Protein AF-A0A8D8A5F8-F1 (afdb_monomer)

Radius of gyration: 23.78 Å; Cα contacts (8 Å, |Δi|>4): 26; chains: 1; bounding box: 49×55×64 Å

Sequence (138 aa):
MAILNVDDVKISLQKFGLYDYVVFVLMLISCAMIGVYFGFIKKKAKKGGAEADYLVGGRQMRVIPVSLSLIASFISGISLLGTPTEIYVYGVQYMYIVGGVVSMGFIMMYIYLPVFHNLQLTSTYQVRLIRKIFDFRM

Mean predicted aligned error: 14.07 Å

Solvent-accessible surface area (backbone atoms only — not comparable to full-atom values): 8265 Å² total; per-residue (Å²): 133,85,76,81,52,71,66,61,54,52,54,56,72,72,44,85,45,76,64,56,52,52,52,51,53,51,51,53,50,52,54,49,50,54,49,48,46,58,62,56,57,53,52,67,78,44,82,82,72,50,68,62,38,71,77,52,53,63,82,69,68,56,69,64,68,52,53,53,52,53,54,57,68,68,65,41,75,60,53,72,57,41,52,60,51,48,37,70,76,61,38,77,67,59,60,60,54,56,57,53,53,53,52,50,53,53,50,41,60,71,54,49,47,57,53,55,64,73,62,70,64,90,42,82,61,52,64,55,48,54,50,50,56,54,62,74,72,110

Foldseek 3Di:
DDDPDVVVVVVVVVDCDPVNVVVVVVVVVVVVVVVCCVVPVVCVVCVDPPPLCVLQVVVPDDPVVVVVVVVVVVDDPCCVVVVVVCCVPVNPVCVVVVVVVVVVVVCCVPPVVVVCVVVVDSDPVVVVVVVVVVVVVD

InterPro domains:
  IPR001734 Sodium/solute symporter [PF00474] (54-119)
  IPR001734 Sodium/solute symporter [PS50283] (17-138)
  IPR038377 Sodium/glucose symporter superfamily [G3DSA:1.20.1730.10] (46-137)
  IPR051163 Sodium:Solute Symporter (SSF) [PTHR42985] (14-126)

pLDDT: mean 71.38, std 14.42, range [43.22, 95.31]

Structure (mmCIF, N/CA/C/O backbone):
data_AF-A0A8D8A5F8-F1
#
_entry.id   AF-A0A8D8A5F8-F1
#
loop_
_atom_site.group_PDB
_atom_site.id
_atom_site.type_symbol
_atom_site.label_atom_id
_atom_site.label_alt_id
_atom_site.label_comp_id
_atom_site.label_asym_id
_atom_site.label_entity_id
_atom_site.label_seq_id
_atom_site.pdbx_PDB_ins_code
_atom_site.Cartn_x
_atom_site.Cartn_y
_atom_site.Cartn_z
_atom_site.occupancy
_atom_site.B_iso_or_equiv
_atom_site.auth_seq_id
_atom_site.auth_comp_id
_atom_site.auth_asym_id
_atom_site.auth_atom_id
_atom_site.pdbx_PDB_model_num
ATOM 1 N N . MET A 1 1 ? 11.555 -23.628 -36.637 1.00 43.22 1 MET A N 1
ATOM 2 C CA . MET A 1 1 ? 11.935 -22.893 -35.413 1.00 43.22 1 MET A CA 1
ATOM 3 C C . MET A 1 1 ? 11.269 -21.530 -35.510 1.00 43.22 1 MET A C 1
ATOM 5 O O . MET A 1 1 ? 11.743 -20.695 -36.265 1.00 43.22 1 MET A O 1
ATOM 9 N N . ALA A 1 2 ? 10.072 -21.380 -34.935 1.00 49.59 2 ALA A N 1
ATOM 10 C CA . ALA A 1 2 ? 9.256 -20.183 -35.133 1.00 49.59 2 ALA A CA 1
ATOM 11 C C . ALA A 1 2 ? 9.905 -18.992 -34.417 1.00 49.59 2 ALA A C 1
ATOM 13 O O . ALA A 1 2 ? 9.975 -18.954 -33.191 1.00 49.59 2 ALA A O 1
ATOM 14 N N . ILE A 1 3 ? 10.418 -18.056 -35.208 1.00 58.25 3 ILE A N 1
ATOM 15 C CA . ILE A 1 3 ? 10.811 -16.721 -34.772 1.00 58.25 3 ILE A CA 1
ATOM 16 C C . ILE A 1 3 ? 9.541 -15.996 -34.320 1.00 58.25 3 ILE A C 1
ATOM 18 O O . ILE A 1 3 ? 8.744 -15.562 -35.144 1.00 58.25 3 ILE A O 1
ATOM 22 N N . LEU A 1 4 ? 9.318 -15.929 -33.005 1.00 64.12 4 LEU A N 1
ATOM 23 C CA . LEU A 1 4 ? 8.328 -15.031 -32.415 1.00 64.12 4 LEU A CA 1
ATOM 24 C C . LEU A 1 4 ? 8.764 -13.603 -32.753 1.00 64.12 4 LEU A C 1
ATOM 26 O O . LEU A 1 4 ? 9.731 -13.095 -32.184 1.00 64.12 4 LEU A O 1
ATOM 30 N N . ASN A 1 5 ? 8.108 -13.001 -33.745 1.00 72.12 5 ASN A N 1
ATOM 31 C CA . ASN A 1 5 ? 8.442 -11.670 -34.221 1.00 72.12 5 ASN A CA 1
ATOM 32 C C . ASN A 1 5 ? 8.104 -10.642 -33.127 1.00 72.12 5 ASN A C 1
ATOM 34 O O . ASN A 1 5 ? 7.056 -10.713 -32.483 1.00 72.12 5 ASN A O 1
ATOM 38 N N . VAL A 1 6 ? 9.010 -9.694 -32.885 1.00 72.62 6 VAL A N 1
ATOM 39 C CA . VAL A 1 6 ? 8.930 -8.747 -31.753 1.00 72.62 6 VAL A CA 1
ATOM 40 C C . VAL A 1 6 ? 7.663 -7.880 -31.827 1.00 72.62 6 VAL A C 1
ATOM 42 O O . VAL A 1 6 ? 7.126 -7.460 -30.799 1.00 72.62 6 VAL A O 1
ATOM 45 N N . ASP A 1 7 ? 7.144 -7.669 -33.035 1.00 72.81 7 ASP A N 1
ATOM 46 C CA . ASP A 1 7 ? 5.911 -6.922 -33.284 1.00 72.81 7 ASP A CA 1
ATOM 47 C C . ASP A 1 7 ? 4.662 -7.683 -32.815 1.00 72.81 7 ASP A C 1
ATOM 49 O O . ASP A 1 7 ? 3.777 -7.086 -32.203 1.00 72.81 7 ASP A O 1
ATOM 53 N N . ASP A 1 8 ? 4.622 -9.007 -32.992 1.00 70.75 8 ASP A N 1
ATOM 54 C CA . ASP A 1 8 ? 3.508 -9.843 -32.525 1.00 70.75 8 ASP A CA 1
ATOM 55 C C . ASP A 1 8 ? 3.452 -9.880 -30.993 1.00 70.75 8 ASP A C 1
ATOM 57 O O . ASP A 1 8 ? 2.375 -9.822 -30.391 1.00 70.75 8 ASP A O 1
ATOM 61 N N . VAL A 1 9 ? 4.620 -9.891 -30.341 1.00 71.50 9 VAL A N 1
ATOM 62 C CA . VAL A 1 9 ? 4.726 -9.807 -28.877 1.00 71.50 9 VAL A CA 1
ATOM 63 C C . VAL A 1 9 ? 4.262 -8.435 -28.376 1.00 71.50 9 VAL A C 1
ATOM 65 O O . VAL A 1 9 ? 3.498 -8.366 -27.414 1.00 71.50 9 VAL A O 1
ATOM 68 N N . LYS A 1 10 ? 4.641 -7.335 -29.044 1.00 69.25 10 LYS A N 1
ATOM 69 C CA . LYS A 1 10 ? 4.167 -5.982 -28.693 1.00 69.25 10 LYS A CA 1
ATOM 70 C C . LYS A 1 10 ? 2.651 -5.833 -28.834 1.00 69.25 10 LYS A C 1
ATOM 72 O O . LYS A 1 10 ? 2.016 -5.277 -27.940 1.00 69.25 10 LYS A O 1
ATOM 77 N N . ILE A 1 11 ? 2.064 -6.359 -29.910 1.00 68.06 11 ILE A N 1
ATOM 78 C CA . ILE A 1 11 ? 0.612 -6.315 -30.148 1.00 68.06 11 ILE A CA 1
ATOM 79 C C . ILE A 1 11 ? -0.141 -7.146 -29.099 1.00 68.06 11 ILE A C 1
ATOM 81 O O . ILE A 1 11 ? -1.198 -6.726 -28.623 1.00 68.06 11 ILE A O 1
ATOM 85 N N . SER A 1 12 ? 0.425 -8.287 -28.698 1.00 65.62 12 SER A N 1
ATOM 86 C CA . SER A 1 12 ? -0.127 -9.147 -27.645 1.00 65.62 12 SER A CA 1
ATOM 87 C C . SER A 1 12 ? -0.079 -8.490 -26.260 1.00 65.62 12 SER A C 1
ATOM 89 O O . SER A 1 12 ? -0.989 -8.695 -25.470 1.00 65.62 12 SER A O 1
ATOM 91 N N . LEU A 1 13 ? 0.941 -7.670 -25.973 1.00 66.69 13 LEU A N 1
ATOM 92 C CA . LEU A 1 13 ? 1.051 -6.907 -24.721 1.00 66.69 13 LEU A CA 1
ATOM 93 C C . LEU A 1 13 ? 0.150 -5.661 -24.686 1.00 66.69 13 LEU A C 1
ATOM 95 O O . LEU A 1 13 ? -0.253 -5.228 -23.610 1.00 66.69 13 LEU A O 1
ATOM 99 N N . GLN A 1 14 ? -0.156 -5.059 -25.841 1.00 67.06 14 GLN A N 1
ATOM 100 C CA . GLN A 1 14 ? -1.030 -3.879 -25.921 1.00 67.06 14 GLN A CA 1
ATOM 101 C C . GLN A 1 14 ? -2.524 -4.218 -25.895 1.00 67.06 14 GLN A C 1
ATOM 103 O O . GLN A 1 14 ? -3.336 -3.366 -25.528 1.00 67.06 14 GLN A O 1
ATOM 108 N N . LYS A 1 15 ? -2.912 -5.433 -26.293 1.00 71.81 15 LYS A N 1
ATOM 109 C CA . LYS A 1 15 ? -4.297 -5.894 -26.189 1.00 71.81 15 LYS A CA 1
ATOM 110 C C . LYS A 1 15 ? -4.499 -6.596 -24.854 1.00 71.81 15 LYS A C 1
ATOM 112 O O . LYS A 1 15 ? -3.917 -7.647 -24.627 1.00 71.81 15 LYS A O 1
ATOM 117 N N . PHE A 1 16 ? -5.381 -6.052 -24.015 1.00 71.44 16 PHE A N 1
ATOM 118 C CA . PHE A 1 16 ? -5.869 -6.765 -22.836 1.00 71.44 16 PHE A CA 1
ATOM 119 C C . PHE A 1 16 ? -6.450 -8.109 -23.273 1.00 71.44 16 PHE A C 1
ATOM 121 O O . PHE A 1 16 ? -7.427 -8.164 -24.027 1.00 71.44 16 PHE A O 1
ATOM 128 N N . GLY A 1 17 ? -5.810 -9.190 -22.838 1.00 81.62 17 GLY A N 1
ATOM 129 C CA . GLY A 1 17 ? -6.250 -10.534 -23.136 1.00 81.62 17 GLY A CA 1
ATOM 130 C C . GLY A 1 17 ? -7.547 -10.854 -22.405 1.00 81.62 17 GLY A C 1
ATOM 131 O O . GLY A 1 17 ? -7.936 -10.212 -21.426 1.00 81.62 17 GLY A O 1
ATOM 132 N N . LEU A 1 18 ? -8.207 -11.918 -22.853 1.00 82.44 18 LEU A N 1
ATOM 133 C CA . LEU A 1 18 ? -9.401 -12.440 -22.188 1.00 82.44 18 LEU A CA 1
ATOM 134 C C . LEU A 1 18 ? -9.094 -12.793 -20.716 1.00 82.44 18 LEU A C 1
ATOM 136 O O . LEU A 1 18 ? -9.901 -12.528 -19.830 1.00 82.44 18 LEU A O 1
ATOM 140 N N . TYR A 1 19 ? -7.886 -13.298 -20.445 1.00 86.06 19 TYR A N 1
ATOM 141 C CA . TYR A 1 19 ? -7.409 -13.608 -19.096 1.00 86.06 19 TYR A CA 1
ATOM 142 C C . TYR A 1 19 ? -7.227 -12.369 -18.210 1.00 86.06 19 TYR A C 1
ATOM 144 O O . TYR A 1 19 ? -7.649 -12.400 -17.055 1.00 86.06 19 TYR A O 1
ATOM 152 N N . ASP A 1 20 ? -6.678 -11.271 -18.737 1.00 86.81 20 ASP A N 1
ATOM 153 C CA . ASP A 1 20 ? -6.494 -10.034 -17.966 1.00 86.81 20 ASP A CA 1
ATOM 154 C C . ASP A 1 20 ? -7.842 -9.450 -17.537 1.00 86.81 20 ASP A C 1
ATOM 156 O O . ASP A 1 20 ? -8.017 -9.026 -16.393 1.00 86.81 20 ASP A O 1
ATOM 160 N N . TYR A 1 21 ? -8.832 -9.500 -18.433 1.00 86.75 21 TYR A N 1
ATOM 161 C CA . TYR A 1 21 ? -10.188 -9.052 -18.135 1.00 86.75 21 TYR A CA 1
ATOM 162 C C . TYR A 1 21 ? -10.860 -9.922 -17.067 1.00 86.75 21 TYR A C 1
ATOM 164 O O . TYR A 1 21 ? -11.480 -9.399 -16.141 1.00 86.75 21 TYR A O 1
ATOM 172 N N . VAL A 1 22 ? -10.703 -11.248 -17.152 1.00 91.69 22 VAL A N 1
ATOM 173 C CA . VAL A 1 22 ? -11.226 -12.174 -16.137 1.00 91.69 22 VAL A CA 1
ATOM 174 C C . VAL A 1 22 ? -10.612 -11.881 -14.768 1.00 91.69 22 VAL A C 1
ATOM 176 O O . VAL A 1 22 ? -11.350 -11.758 -13.791 1.00 91.69 22 VAL A O 1
ATOM 179 N N . VAL A 1 23 ? -9.290 -11.705 -14.680 1.00 92.44 23 VAL A N 1
ATOM 180 C CA . VAL A 1 23 ? -8.613 -11.377 -13.414 1.00 92.44 23 VAL A CA 1
ATOM 181 C C . VAL A 1 23 ? -9.078 -10.022 -12.874 1.00 92.44 23 VAL A C 1
ATOM 183 O O . VAL A 1 23 ? -9.365 -9.908 -11.682 1.00 92.44 23 VAL A O 1
ATOM 186 N N . PHE A 1 24 ? -9.229 -9.015 -13.738 1.00 90.62 24 PHE A N 1
ATOM 187 C CA . PHE A 1 24 ? -9.710 -7.688 -13.355 1.00 90.62 24 PHE A CA 1
ATOM 188 C C . PHE A 1 24 ? -11.134 -7.725 -12.783 1.00 90.62 24 PHE A C 1
ATOM 190 O O . PHE A 1 24 ? -11.395 -7.184 -11.707 1.00 90.62 24 PHE A O 1
ATOM 197 N N . VAL A 1 25 ? -12.056 -8.416 -13.458 1.00 94.25 25 VAL A N 1
ATOM 198 C CA . VAL A 1 25 ? -13.442 -8.559 -12.990 1.00 94.25 25 VAL A CA 1
ATOM 199 C C . VAL A 1 25 ? -13.500 -9.355 -11.684 1.00 94.25 25 VAL A C 1
ATOM 201 O O . VAL A 1 25 ? -14.201 -8.950 -10.757 1.00 94.25 25 VAL A O 1
ATOM 204 N N . LEU A 1 26 ? -12.736 -10.445 -11.562 1.00 95.00 26 LEU A N 1
ATOM 205 C CA . LEU A 1 26 ? -12.673 -11.235 -10.327 1.00 95.00 26 LEU A CA 1
ATOM 206 C C . LEU A 1 26 ? -12.131 -10.420 -9.147 1.00 95.00 26 LEU A C 1
ATOM 208 O O . LEU A 1 26 ? -12.698 -10.482 -8.053 1.00 95.00 26 LEU A O 1
ATOM 212 N N . MET A 1 27 ? -11.084 -9.620 -9.365 1.00 94.62 27 MET A N 1
ATOM 213 C CA . MET A 1 27 ? -10.555 -8.699 -8.359 1.00 94.62 27 MET A CA 1
ATOM 214 C C . MET A 1 27 ? -11.647 -7.732 -7.886 1.00 94.62 27 MET A C 1
ATOM 216 O O . MET A 1 27 ? -11.897 -7.644 -6.682 1.00 94.62 27 MET A O 1
ATOM 220 N N . LEU A 1 28 ? -12.346 -7.064 -8.811 1.00 93.12 28 LEU A N 1
ATOM 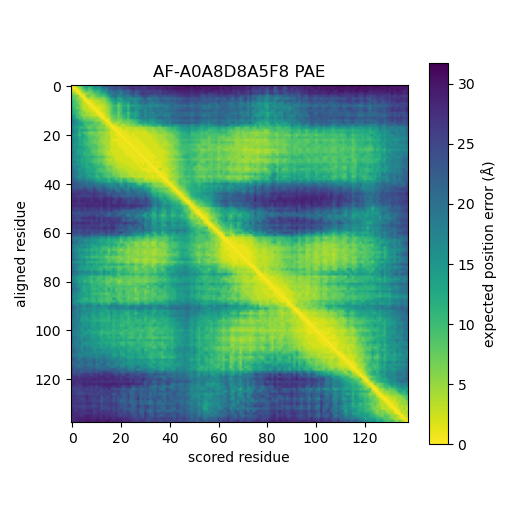221 C CA . LEU A 1 28 ? -13.4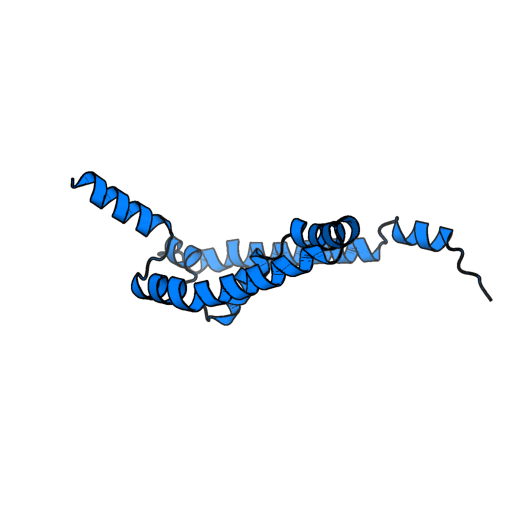17 -6.122 -8.473 1.00 93.12 28 LEU A CA 1
ATOM 222 C C . LEU A 1 28 ? -14.550 -6.788 -7.689 1.00 93.12 28 LEU A C 1
ATOM 224 O O . LEU A 1 28 ? -14.994 -6.242 -6.677 1.00 93.12 28 LEU A O 1
ATOM 228 N N . ILE A 1 29 ? -14.985 -7.978 -8.113 1.00 95.31 29 ILE A N 1
ATOM 229 C CA . ILE A 1 29 ? -16.021 -8.745 -7.413 1.00 95.31 29 ILE A CA 1
ATOM 230 C C . ILE A 1 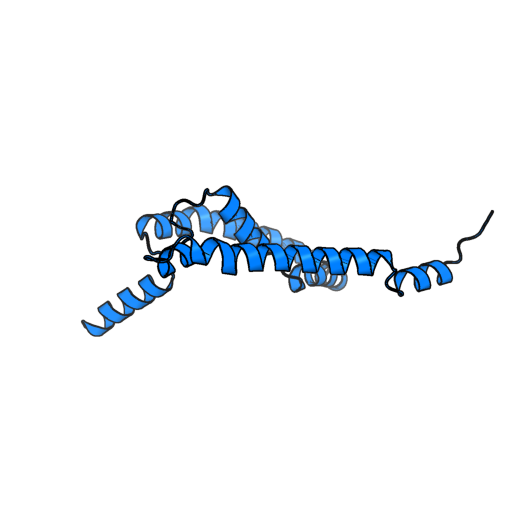29 ? -15.560 -9.094 -5.997 1.00 95.31 29 ILE A C 1
ATOM 232 O O . ILE A 1 29 ? -16.333 -8.927 -5.056 1.00 95.31 29 ILE A O 1
ATOM 236 N N . SER A 1 30 ? -14.310 -9.530 -5.812 1.00 93.69 30 SER A N 1
ATOM 237 C CA . SER A 1 30 ? -13.786 -9.860 -4.482 1.00 93.69 30 SER A CA 1
ATOM 238 C C . SER A 1 30 ? -13.751 -8.640 -3.549 1.00 93.69 30 SER A C 1
ATOM 240 O O . SER A 1 30 ? -14.242 -8.715 -2.420 1.00 93.69 30 SER A O 1
ATOM 242 N N . CYS A 1 31 ? -13.283 -7.483 -4.033 1.00 89.56 31 CYS A N 1
ATOM 243 C CA . CYS A 1 31 ? -13.283 -6.231 -3.276 1.00 89.56 31 CYS A CA 1
ATOM 244 C C . CYS A 1 31 ? -14.707 -5.788 -2.914 1.00 89.56 31 CYS A C 1
ATOM 246 O O . CYS A 1 31 ? -14.980 -5.442 -1.760 1.00 89.56 31 CYS A O 1
ATOM 248 N N . ALA A 1 32 ? -15.630 -5.842 -3.877 1.00 90.94 32 ALA A N 1
ATOM 249 C CA . ALA A 1 32 ? -17.029 -5.491 -3.665 1.00 90.94 32 ALA A CA 1
ATOM 250 C C . ALA A 1 32 ? -17.709 -6.441 -2.671 1.00 90.94 32 ALA A C 1
ATOM 252 O O . ALA A 1 32 ? -18.430 -5.985 -1.788 1.00 90.94 32 ALA A O 1
ATOM 253 N N . MET A 1 33 ? -17.444 -7.747 -2.752 1.00 90.81 33 MET A N 1
ATOM 254 C CA . MET A 1 33 ? -18.003 -8.751 -1.845 1.00 90.81 33 MET A CA 1
ATOM 255 C C . MET A 1 33 ? -17.572 -8.502 -0.398 1.00 90.81 33 MET A C 1
ATOM 257 O O . MET A 1 33 ? -18.416 -8.516 0.499 1.00 90.81 33 MET A O 1
ATOM 261 N N . ILE A 1 34 ? -16.288 -8.209 -0.165 1.00 87.25 34 ILE A N 1
ATOM 262 C CA . ILE A 1 34 ? -15.777 -7.852 1.166 1.00 87.25 34 ILE A CA 1
ATOM 263 C C . ILE A 1 34 ? -16.461 -6.569 1.663 1.00 87.25 34 ILE A C 1
ATOM 265 O O . ILE A 1 34 ? -16.949 -6.529 2.794 1.00 87.25 34 ILE A O 1
ATOM 269 N N . GLY A 1 35 ? -16.571 -5.545 0.809 1.00 83.00 35 GLY A N 1
ATOM 270 C CA . GLY A 1 35 ? -17.253 -4.291 1.138 1.00 83.00 35 GLY A CA 1
ATOM 271 C C . GLY A 1 35 ? -18.731 -4.479 1.498 1.00 83.00 35 GLY A C 1
ATOM 272 O O . GLY A 1 35 ? -19.189 -3.973 2.521 1.00 83.00 35 GLY A O 1
ATOM 273 N N . VAL A 1 36 ? -19.474 -5.261 0.712 1.00 86.81 36 VAL A N 1
ATOM 274 C CA . VAL A 1 36 ? -20.898 -5.560 0.940 1.00 86.81 36 VAL A CA 1
ATOM 275 C C . VAL A 1 36 ? -21.089 -6.414 2.196 1.00 86.81 36 VAL A C 1
ATOM 277 O O . VAL A 1 36 ? -21.984 -6.131 2.996 1.00 86.81 36 VAL A O 1
ATOM 280 N N . TYR A 1 37 ? -20.231 -7.412 2.427 1.00 81.88 37 TYR A N 1
ATOM 281 C CA . TYR A 1 37 ? -20.273 -8.253 3.624 1.00 81.88 37 TYR A CA 1
ATOM 282 C C . TYR A 1 37 ? -20.082 -7.424 4.904 1.00 81.88 37 TYR A C 1
ATOM 284 O O . TYR A 1 37 ? -20.897 -7.487 5.828 1.00 81.88 37 TYR A O 1
ATOM 292 N N . PHE A 1 38 ? -19.049 -6.579 4.960 1.00 73.88 38 PHE A N 1
ATOM 293 C CA . PHE A 1 38 ? -18.826 -5.705 6.116 1.00 73.88 38 PHE A CA 1
ATOM 294 C C . PHE A 1 38 ? -19.872 -4.581 6.220 1.00 73.88 38 PHE A C 1
ATOM 296 O O . PHE A 1 38 ? -20.290 -4.247 7.330 1.00 73.88 38 PHE A O 1
ATOM 303 N N . GLY A 1 39 ? -20.342 -4.038 5.094 1.00 72.50 39 GLY A N 1
ATOM 304 C CA . GLY A 1 39 ? -21.291 -2.924 5.047 1.00 72.50 39 GLY A CA 1
ATOM 305 C C . GLY A 1 39 ? -22.732 -3.291 5.412 1.00 72.50 39 GLY A C 1
ATOM 306 O O . GLY A 1 39 ? -23.392 -2.531 6.120 1.00 72.50 39 GLY A O 1
ATOM 307 N N . PHE A 1 40 ? -23.229 -4.454 4.976 1.00 71.81 40 PHE A N 1
ATOM 308 C CA . PHE A 1 40 ? -24.626 -4.860 5.188 1.00 71.81 40 PHE A CA 1
ATOM 309 C C . PHE A 1 40 ? -24.800 -5.938 6.263 1.00 71.81 40 PHE A C 1
ATOM 311 O O . PHE A 1 40 ? -25.736 -5.847 7.060 1.00 71.81 40 PHE A O 1
ATOM 318 N N . ILE A 1 41 ? -23.923 -6.947 6.322 1.00 62.66 41 ILE A N 1
ATOM 319 C CA . ILE A 1 41 ? -24.116 -8.108 7.212 1.00 62.66 41 ILE A CA 1
ATOM 320 C C . ILE A 1 41 ? -23.666 -7.782 8.639 1.00 62.66 41 ILE A C 1
ATOM 322 O O . ILE A 1 41 ? -24.425 -7.994 9.586 1.00 62.66 41 ILE A O 1
ATOM 326 N N . LYS A 1 42 ? -22.491 -7.164 8.824 1.00 57.69 42 LYS A N 1
ATOM 327 C CA . LYS A 1 42 ? -22.031 -6.768 10.171 1.00 57.69 42 LYS A CA 1
ATOM 328 C C . LYS A 1 42 ? -22.835 -5.618 10.784 1.00 57.69 42 LYS A C 1
ATOM 330 O O . LYS A 1 42 ? -22.990 -5.571 12.003 1.00 57.69 42 LYS A O 1
ATOM 335 N N . LYS A 1 43 ? -23.412 -4.734 9.963 1.00 54.78 43 LYS A N 1
ATOM 336 C CA . LYS A 1 43 ? -24.247 -3.609 10.425 1.00 54.78 43 LYS A CA 1
ATOM 337 C C . LYS A 1 43 ? -25.580 -4.074 11.027 1.00 54.78 43 LYS A C 1
ATOM 339 O O . LYS A 1 43 ? -26.074 -3.456 11.967 1.00 54.78 43 LYS A O 1
ATOM 344 N N . LYS A 1 44 ? -26.136 -5.199 10.550 1.00 50.47 44 LYS A N 1
ATOM 345 C CA . LYS A 1 44 ? -27.356 -5.803 11.120 1.00 50.47 44 LYS A CA 1
ATOM 346 C C . LYS A 1 44 ? -27.129 -6.447 12.495 1.00 50.47 44 LYS A C 1
ATOM 348 O O . LYS A 1 44 ? -28.037 -6.409 13.317 1.00 50.47 44 LYS A O 1
ATOM 353 N N . ALA A 1 45 ? -25.934 -6.976 12.771 1.00 50.16 45 ALA A N 1
ATOM 354 C CA . ALA A 1 45 ? -25.623 -7.655 14.035 1.00 50.16 45 ALA A CA 1
ATOM 355 C C . ALA A 1 45 ? -25.409 -6.707 15.237 1.00 50.16 45 ALA A C 1
ATOM 357 O O . ALA A 1 45 ? -25.440 -7.156 16.378 1.00 50.16 45 ALA A O 1
ATOM 358 N N . LYS A 1 46 ? -25.189 -5.402 15.010 1.00 50.00 46 LYS A N 1
ATOM 359 C CA . LYS A 1 46 ? -24.734 -4.453 16.047 1.00 50.00 46 LYS A CA 1
ATOM 360 C C . LYS A 1 46 ? -25.635 -3.217 16.180 1.00 50.00 46 LYS A C 1
ATOM 362 O O . LYS A 1 46 ? -25.163 -2.107 16.381 1.00 50.00 46 LYS A O 1
ATOM 367 N N . LYS A 1 47 ? -26.955 -3.396 16.079 1.00 47.00 47 LYS A N 1
ATOM 368 C CA . LYS A 1 47 ? -27.981 -2.329 16.037 1.00 47.00 47 LYS A CA 1
ATOM 369 C C . LYS A 1 47 ? -28.129 -1.467 17.320 1.00 47.00 47 LYS A C 1
ATOM 371 O O . LYS A 1 47 ? -29.125 -0.767 17.441 1.00 47.00 47 LYS A O 1
ATOM 376 N N . GLY A 1 48 ? -27.181 -1.500 18.266 1.00 44.50 48 GLY A N 1
ATOM 377 C CA . GLY A 1 48 ? -27.316 -0.890 19.601 1.00 44.50 48 GLY A CA 1
ATOM 378 C C . GLY A 1 48 ? -26.214 0.078 20.066 1.00 44.50 48 GLY A C 1
ATOM 379 O O . GLY A 1 48 ? -26.234 0.456 21.228 1.00 44.50 48 GLY A O 1
ATOM 380 N N . GLY A 1 49 ? -25.253 0.487 19.224 1.00 50.84 49 GLY A N 1
ATOM 381 C CA . GLY A 1 49 ? -24.204 1.446 19.646 1.00 50.84 49 GLY A CA 1
ATOM 382 C C . GLY A 1 49 ? -23.015 1.585 18.687 1.00 50.84 49 GLY A C 1
ATOM 383 O O . GLY A 1 49 ? -21.866 1.630 19.115 1.00 50.84 49 GLY A O 1
ATOM 384 N N . ALA A 1 50 ? -23.274 1.551 17.377 1.00 53.38 50 ALA A N 1
ATOM 385 C CA . ALA A 1 50 ? -22.313 1.111 16.358 1.00 53.38 50 ALA A CA 1
ATOM 386 C C . ALA A 1 50 ? -21.353 2.170 15.786 1.00 53.38 50 ALA A C 1
ATOM 388 O O . ALA A 1 50 ? -20.492 1.815 14.985 1.00 53.38 50 ALA A O 1
ATOM 389 N N . GLU A 1 51 ? -21.478 3.449 16.140 1.00 51.94 51 GLU A N 1
ATOM 390 C CA . GLU A 1 51 ? -20.737 4.509 15.432 1.00 51.94 51 GLU A CA 1
ATOM 391 C C . GLU A 1 51 ? -19.265 4.555 15.853 1.00 51.94 51 GLU A C 1
ATOM 393 O O . GLU A 1 51 ? -18.366 4.540 15.014 1.00 51.94 51 GLU A O 1
ATOM 398 N N . ALA A 1 52 ? -19.010 4.491 17.162 1.00 51.12 52 ALA A N 1
ATOM 399 C CA . ALA A 1 52 ? -17.656 4.396 17.696 1.00 51.12 52 ALA A CA 1
ATOM 400 C C . ALA A 1 52 ? -17.013 3.040 17.362 1.00 51.12 52 ALA A C 1
ATOM 402 O O . ALA A 1 52 ? -15.842 2.961 17.018 1.00 51.12 52 ALA A O 1
ATOM 403 N N . ASP A 1 53 ? -17.765 1.947 17.400 1.00 54.88 53 ASP A N 1
ATOM 404 C CA . ASP A 1 53 ? -17.196 0.621 17.164 1.00 54.88 53 ASP A CA 1
ATOM 405 C C . ASP A 1 53 ? -16.787 0.389 15.695 1.00 54.88 53 ASP A C 1
ATOM 407 O O . ASP A 1 53 ? -15.788 -0.282 15.439 1.00 54.88 53 ASP A O 1
ATOM 411 N N . TYR A 1 54 ? -17.488 1.018 14.744 1.00 54.91 54 TYR A N 1
ATOM 412 C CA . TYR A 1 54 ? -17.127 1.010 13.323 1.00 54.91 54 TYR A CA 1
ATOM 413 C C . TYR A 1 54 ? -15.897 1.882 13.020 1.00 54.91 54 TYR A C 1
ATOM 415 O O . TYR A 1 54 ? -15.064 1.497 12.204 1.00 54.91 54 TYR A O 1
ATOM 423 N N . LEU A 1 55 ? -15.757 3.027 13.699 1.00 53.91 55 LEU A N 1
ATOM 424 C CA . LEU A 1 55 ? -14.638 3.957 13.504 1.00 53.91 55 LEU A CA 1
ATOM 425 C C . LEU A 1 55 ? -13.365 3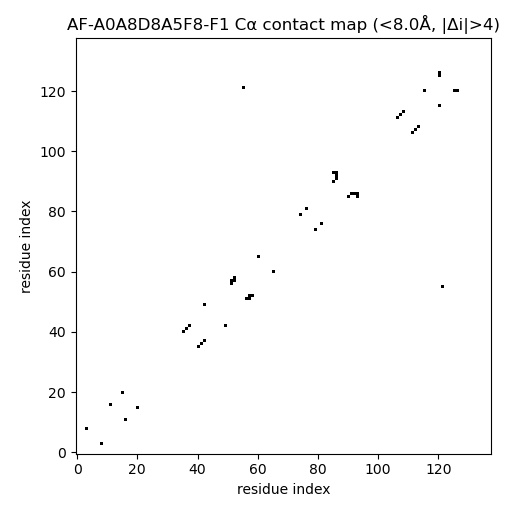.548 14.262 1.00 53.91 55 LEU A C 1
ATOM 427 O O . LEU A 1 55 ? -12.267 3.778 13.766 1.00 53.91 55 LEU A O 1
ATOM 431 N N . VAL A 1 56 ? -13.493 2.940 15.449 1.00 54.34 56 VAL A N 1
ATOM 432 C CA . VAL A 1 56 ? -12.355 2.547 16.306 1.00 54.34 56 VAL A CA 1
ATOM 433 C C . VAL A 1 56 ? -12.106 1.028 16.310 1.00 54.34 56 VAL A C 1
ATOM 435 O O . VAL A 1 56 ? -11.254 0.534 17.051 1.00 54.34 56 VAL A O 1
ATOM 438 N N . GLY A 1 57 ? -12.854 0.252 15.517 1.00 56.38 57 GLY A N 1
ATOM 439 C CA . GLY A 1 57 ? -12.650 -1.194 15.407 1.00 56.38 57 GLY A CA 1
ATOM 440 C C . GLY A 1 57 ? -12.823 -1.949 16.729 1.00 56.38 57 GLY A C 1
ATOM 441 O O . GLY A 1 57 ? -12.098 -2.906 17.004 1.00 56.38 57 GLY A O 1
ATOM 442 N N . GLY A 1 58 ? -13.711 -1.465 17.598 1.00 53.66 58 GLY A N 1
ATOM 443 C CA . GLY A 1 58 ? -13.980 -2.053 18.912 1.00 53.66 58 GLY A CA 1
ATOM 444 C C . GLY A 1 58 ? -12.808 -2.073 19.900 1.00 53.66 58 GLY A C 1
ATOM 445 O O . GLY A 1 58 ? -12.853 -2.852 20.849 1.00 53.66 58 GLY A O 1
ATOM 446 N N . ARG A 1 59 ? -11.748 -1.263 19.704 1.00 54.72 59 ARG A N 1
ATOM 447 C CA . ARG A 1 59 ? -10.552 -1.187 20.588 1.00 54.72 59 ARG A CA 1
ATOM 448 C C . ARG A 1 59 ? -9.842 -2.534 20.849 1.00 54.72 59 ARG A C 1
ATOM 450 O O . ARG A 1 59 ? -8.976 -2.609 21.713 1.00 54.72 59 ARG A O 1
ATOM 457 N N . GLN A 1 60 ? -10.174 -3.582 20.095 1.00 51.97 60 GLN A N 1
ATOM 458 C CA . GLN A 1 60 ? -9.631 -4.944 20.222 1.00 51.97 60 GLN A CA 1
ATOM 459 C C . GLN A 1 60 ? -8.902 -5.397 18.947 1.00 51.97 60 GLN A C 1
ATOM 461 O O . GLN A 1 60 ? -8.617 -6.582 18.761 1.00 51.97 60 GLN A O 1
ATOM 466 N N . MET A 1 61 ? -8.589 -4.471 18.036 1.00 58.44 61 MET A N 1
ATOM 467 C CA . MET A 1 61 ? -7.790 -4.803 16.861 1.00 58.44 61 MET A CA 1
ATOM 468 C C . MET A 1 61 ? -6.346 -5.087 17.279 1.00 58.44 61 MET A C 1
ATOM 470 O O . MET A 1 61 ? -5.666 -4.242 17.857 1.00 58.44 61 MET A O 1
ATOM 474 N N . ARG A 1 62 ? -5.882 -6.306 16.984 1.00 60.53 62 ARG A N 1
ATOM 475 C CA . ARG A 1 62 ? -4.487 -6.718 17.187 1.00 60.53 62 ARG A CA 1
ATOM 476 C C . ARG A 1 62 ? -3.567 -5.797 16.373 1.00 60.53 62 ARG A C 1
ATOM 478 O O . ARG A 1 62 ? -3.952 -5.317 15.312 1.00 60.53 62 ARG A O 1
ATOM 485 N N . VAL A 1 63 ? -2.334 -5.598 16.832 1.00 71.25 63 VAL A N 1
ATOM 486 C CA . VAL A 1 63 ? -1.358 -4.700 16.179 1.00 71.25 63 VAL A CA 1
ATOM 487 C C . VAL A 1 63 ? -1.107 -5.087 14.711 1.00 71.25 63 VAL A C 1
ATOM 489 O O . VAL A 1 63 ? -0.964 -4.225 13.855 1.00 71.25 63 VAL A O 1
ATOM 492 N N . ILE A 1 64 ? -1.145 -6.384 14.395 1.00 75.88 64 ILE A N 1
ATOM 493 C CA . ILE A 1 64 ? -0.852 -6.928 13.059 1.00 75.88 64 ILE A CA 1
ATOM 494 C C . ILE A 1 64 ? -1.802 -6.397 11.959 1.00 75.88 64 ILE A C 1
ATOM 496 O O . ILE A 1 64 ? -1.303 -5.812 10.998 1.00 75.88 64 ILE A O 1
ATOM 500 N N . PRO A 1 65 ? -3.144 -6.546 12.048 1.00 76.00 65 PRO A N 1
ATOM 501 C CA . PRO A 1 65 ? -4.057 -6.017 11.027 1.00 76.00 65 PRO A CA 1
ATOM 502 C C . PRO A 1 65 ? -4.042 -4.486 10.926 1.00 76.00 65 PRO A C 1
ATOM 504 O O . PRO A 1 65 ? -4.284 -3.948 9.844 1.00 76.00 65 PRO A O 1
ATOM 507 N N . VAL A 1 66 ? -3.729 -3.781 12.019 1.00 75.12 66 VAL A N 1
ATOM 508 C CA . VAL A 1 66 ? -3.596 -2.316 12.013 1.00 75.12 66 VAL A CA 1
ATOM 509 C C . VAL A 1 66 ? -2.367 -1.899 11.209 1.00 75.12 66 VAL A C 1
ATOM 511 O O . VAL A 1 66 ? -2.492 -1.100 10.283 1.00 75.12 66 VAL A O 1
ATOM 514 N N . SER A 1 67 ? -1.204 -2.492 11.488 1.00 78.75 67 SER A N 1
ATOM 515 C CA . SER A 1 67 ? 0.021 -2.232 10.726 1.00 78.75 67 SER A CA 1
ATOM 516 C C . SER A 1 67 ? -0.140 -2.589 9.249 1.00 78.75 67 SER A C 1
ATOM 518 O O . SER A 1 67 ? 0.277 -1.821 8.388 1.00 78.75 67 SER A O 1
ATOM 520 N N . LEU A 1 68 ? -0.805 -3.707 8.938 1.00 80.75 68 LEU A N 1
ATOM 521 C CA . LEU A 1 68 ? -1.070 -4.110 7.555 1.00 80.75 68 LEU A CA 1
ATOM 522 C C . LEU A 1 68 ? -1.944 -3.086 6.815 1.00 80.75 68 LEU A C 1
ATOM 524 O O . LEU A 1 68 ? -1.659 -2.746 5.671 1.00 80.75 68 LEU A O 1
ATOM 528 N N . SER A 1 69 ? -2.975 -2.557 7.477 1.00 80.56 69 SER A N 1
ATOM 529 C CA . SER A 1 69 ? -3.854 -1.530 6.900 1.00 80.56 69 SER A CA 1
ATOM 530 C C . SER A 1 69 ? -3.128 -0.195 6.689 1.00 80.56 69 SER A C 1
ATOM 532 O O . SER A 1 69 ? -3.369 0.490 5.694 1.00 80.56 69 SER A O 1
ATOM 534 N N . LEU A 1 70 ? -2.211 0.167 7.594 1.00 78.81 70 LEU A N 1
ATOM 535 C CA . LEU A 1 70 ? -1.363 1.355 7.452 1.00 78.81 70 LEU A CA 1
ATOM 536 C C . LEU A 1 70 ? -0.402 1.224 6.268 1.00 78.81 70 LEU A C 1
ATOM 538 O O . LEU A 1 70 ? -0.303 2.150 5.468 1.00 78.81 70 LEU A O 1
ATOM 542 N N . ILE A 1 71 ? 0.248 0.066 6.114 1.00 83.75 71 ILE A N 1
ATOM 543 C CA . ILE A 1 71 ? 1.114 -0.218 4.961 1.00 83.75 71 ILE A CA 1
ATOM 544 C C . ILE A 1 71 ? 0.298 -0.163 3.666 1.00 83.75 71 ILE A C 1
ATOM 546 O O . ILE A 1 71 ? 0.710 0.487 2.708 1.00 83.75 71 ILE A O 1
ATOM 550 N N . ALA A 1 72 ? -0.886 -0.780 3.652 1.00 83.75 72 ALA A N 1
ATOM 551 C CA . ALA A 1 72 ? -1.773 -0.756 2.494 1.00 83.75 72 ALA A CA 1
ATOM 552 C C . ALA A 1 72 ? -2.204 0.671 2.114 1.00 83.75 72 ALA A C 1
ATOM 554 O O . ALA A 1 72 ? -2.306 0.982 0.935 1.00 83.75 72 ALA A O 1
ATOM 555 N N . SER A 1 73 ? -2.409 1.549 3.099 1.00 82.25 73 SER A N 1
ATOM 556 C CA . SER A 1 73 ? -2.749 2.960 2.860 1.00 82.25 73 SER A CA 1
ATOM 557 C C . SER A 1 73 ? -1.556 3.793 2.380 1.00 82.25 73 SER A C 1
ATOM 559 O O . SER A 1 73 ? -1.743 4.815 1.727 1.00 82.25 73 SER A O 1
ATOM 561 N N . PHE A 1 74 ? -0.332 3.379 2.714 1.00 80.88 74 PHE A N 1
ATOM 562 C CA . PHE A 1 74 ? 0.891 4.069 2.307 1.00 80.88 74 PHE A CA 1
ATOM 563 C C . PHE A 1 74 ? 1.259 3.788 0.843 1.00 80.88 74 PHE A C 1
ATOM 565 O O . PHE A 1 74 ? 1.805 4.651 0.159 1.00 80.88 74 PHE A O 1
ATOM 572 N N . ILE A 1 75 ? 0.942 2.590 0.343 1.00 84.00 75 ILE A N 1
ATOM 573 C CA . ILE A 1 75 ? 1.208 2.201 -1.043 1.00 84.00 75 ILE A CA 1
ATOM 574 C C . ILE A 1 75 ? 0.099 2.760 -1.941 1.00 84.00 75 ILE A C 1
ATOM 576 O O . ILE A 1 75 ? -0.988 2.198 -2.046 1.00 84.00 75 ILE A O 1
ATOM 580 N N . SER A 1 76 ? 0.388 3.874 -2.614 1.00 81.44 76 SER A N 1
ATOM 581 C CA . SER A 1 76 ? -0.494 4.471 -3.622 1.00 81.44 76 SER A CA 1
ATOM 582 C C . SER A 1 76 ? -0.002 4.174 -5.041 1.00 81.44 76 SER A C 1
ATOM 584 O O . SER A 1 76 ? 1.196 3.995 -5.273 1.00 81.44 76 SER A O 1
ATOM 586 N N . GLY A 1 77 ? -0.917 4.188 -6.018 1.00 76.94 77 GLY A N 1
ATOM 587 C CA . GLY A 1 77 ? -0.582 4.033 -7.441 1.00 76.94 77 GLY A CA 1
ATOM 588 C C . GLY A 1 77 ? 0.410 5.089 -7.942 1.00 76.94 77 GLY A C 1
ATOM 589 O O . GLY A 1 77 ? 1.225 4.803 -8.816 1.00 76.94 77 GLY A O 1
ATOM 590 N N . ILE A 1 78 ? 0.405 6.275 -7.321 1.00 76.00 78 ILE A N 1
ATOM 591 C CA . ILE A 1 78 ? 1.367 7.347 -7.606 1.00 76.00 78 ILE A CA 1
ATOM 592 C C . ILE A 1 78 ? 2.778 6.922 -7.211 1.00 76.00 78 ILE A C 1
ATOM 594 O O . ILE A 1 78 ? 3.697 7.119 -7.987 1.00 76.00 78 ILE A O 1
ATOM 598 N N . SER A 1 79 ? 2.971 6.308 -6.045 1.00 81.12 79 SER A N 1
ATOM 599 C CA . SER A 1 79 ? 4.295 5.835 -5.629 1.00 81.12 79 SER A CA 1
ATOM 600 C C . SER A 1 79 ? 4.749 4.648 -6.478 1.00 81.12 79 SER A C 1
ATOM 602 O O . SER A 1 79 ? 5.899 4.591 -6.892 1.00 81.12 79 SER A O 1
ATOM 604 N N . LEU A 1 80 ? 3.840 3.729 -6.813 1.00 82.75 80 LEU A N 1
ATOM 605 C CA . LEU A 1 80 ? 4.187 2.520 -7.562 1.00 82.75 80 LEU A CA 1
ATOM 606 C C . LEU A 1 80 ? 4.698 2.813 -8.984 1.00 82.75 80 LEU A C 1
ATOM 608 O O . LEU A 1 80 ? 5.636 2.164 -9.438 1.00 82.75 80 LEU A O 1
ATOM 612 N N . LEU A 1 81 ? 4.113 3.799 -9.671 1.00 85.50 81 LEU A N 1
ATOM 613 C CA . LEU A 1 81 ? 4.574 4.248 -10.992 1.00 85.50 81 LEU A CA 1
ATOM 614 C C . LEU A 1 81 ? 5.561 5.423 -10.911 1.00 85.50 81 LEU A C 1
ATOM 616 O O . LEU A 1 81 ? 6.435 5.564 -11.764 1.00 85.50 81 LEU A O 1
ATOM 620 N N . GLY A 1 82 ? 5.452 6.260 -9.883 1.00 83.12 82 GLY A N 1
ATOM 621 C CA . GLY A 1 82 ? 6.272 7.453 -9.690 1.00 83.12 82 GLY A CA 1
ATOM 622 C C . GLY A 1 82 ? 7.700 7.125 -9.278 1.00 83.12 82 GLY A C 1
ATOM 623 O O . GLY A 1 82 ? 8.625 7.621 -9.905 1.00 83.12 82 GLY A O 1
ATOM 624 N N . THR A 1 83 ? 7.904 6.220 -8.317 1.00 82.44 83 THR A N 1
ATOM 625 C CA . THR A 1 83 ? 9.243 5.825 -7.853 1.00 82.44 83 THR A CA 1
ATOM 626 C C . THR A 1 83 ? 10.163 5.318 -8.978 1.00 82.44 83 THR A C 1
ATOM 628 O O . THR A 1 83 ? 11.285 5.814 -9.081 1.00 82.44 83 THR A O 1
ATOM 631 N N . PRO A 1 84 ? 9.748 4.390 -9.867 1.00 81.56 84 PRO A N 1
ATOM 632 C CA . PRO A 1 84 ? 10.599 3.984 -10.986 1.00 81.56 84 PRO A CA 1
ATOM 633 C C . PRO A 1 84 ? 10.784 5.101 -12.022 1.00 81.56 84 PRO A C 1
ATOM 635 O O . PRO A 1 84 ? 11.865 5.207 -12.595 1.00 81.56 84 PRO A O 1
ATOM 638 N N . THR A 1 85 ? 9.777 5.956 -12.234 1.00 82.94 85 THR A N 1
ATOM 639 C CA . THR A 1 85 ? 9.888 7.113 -13.141 1.00 82.94 85 THR A CA 1
ATOM 640 C C . THR A 1 85 ? 10.926 8.116 -12.631 1.00 82.94 85 THR A C 1
ATOM 642 O O . THR A 1 85 ? 11.764 8.590 -13.394 1.00 82.94 85 THR A O 1
ATOM 645 N N . GLU A 1 86 ? 10.927 8.395 -11.329 1.00 81.94 86 GLU A N 1
ATOM 646 C CA . GLU A 1 86 ? 11.892 9.287 -10.687 1.00 81.94 86 GLU A CA 1
ATOM 647 C C . GLU A 1 86 ? 13.311 8.714 -10.726 1.00 81.94 86 GLU A C 1
ATOM 649 O O . GLU A 1 86 ? 14.247 9.437 -11.061 1.00 81.94 86 GLU A O 1
ATOM 654 N N . ILE A 1 87 ? 13.481 7.412 -10.473 1.00 85.44 87 ILE A N 1
ATOM 655 C CA . ILE A 1 87 ? 14.786 6.739 -10.588 1.00 85.44 87 ILE A CA 1
ATOM 656 C C . ILE A 1 87 ? 15.281 6.745 -12.042 1.00 85.44 87 ILE A C 1
ATOM 658 O O . ILE A 1 87 ? 16.474 6.923 -12.281 1.00 85.44 87 ILE A O 1
ATOM 662 N N . TYR A 1 88 ? 14.386 6.586 -13.019 1.00 82.88 88 TYR A N 1
ATOM 663 C CA . TYR A 1 88 ? 14.748 6.595 -14.437 1.00 82.88 88 TYR A CA 1
ATOM 664 C C . TYR A 1 88 ? 15.225 7.975 -14.918 1.00 82.88 88 TYR A C 1
ATOM 666 O O . TYR A 1 88 ? 16.158 8.054 -15.712 1.00 82.88 88 TYR A O 1
ATOM 674 N N . VAL A 1 89 ? 14.614 9.061 -14.429 1.00 83.50 89 VAL A N 1
ATOM 675 C CA . VAL A 1 89 ? 14.942 10.437 -14.847 1.00 83.50 89 VAL A CA 1
ATOM 676 C C . VAL A 1 89 ? 16.090 11.044 -14.030 1.00 83.50 89 VAL A C 1
ATOM 678 O O . VAL A 1 89 ? 16.960 11.698 -14.601 1.00 83.50 89 VAL A O 1
ATOM 681 N N . TYR A 1 90 ? 16.111 10.836 -12.710 1.00 79.19 90 TYR A N 1
ATOM 682 C CA . TYR A 1 90 ? 17.043 11.496 -11.779 1.00 79.19 90 TYR A CA 1
ATOM 683 C C . TYR A 1 90 ? 18.126 10.562 -11.208 1.00 79.19 90 TYR A C 1
ATOM 685 O O . TYR A 1 90 ? 19.027 11.010 -10.495 1.00 79.19 90 TYR A O 1
ATOM 693 N N . GLY A 1 91 ? 18.085 9.267 -11.528 1.00 78.75 91 GLY A N 1
ATOM 694 C CA . GLY A 1 91 ? 19.114 8.300 -11.147 1.00 78.75 91 GLY A CA 1
ATOM 695 C C . GLY A 1 91 ? 19.175 8.000 -9.644 1.00 78.75 91 GLY A C 1
ATOM 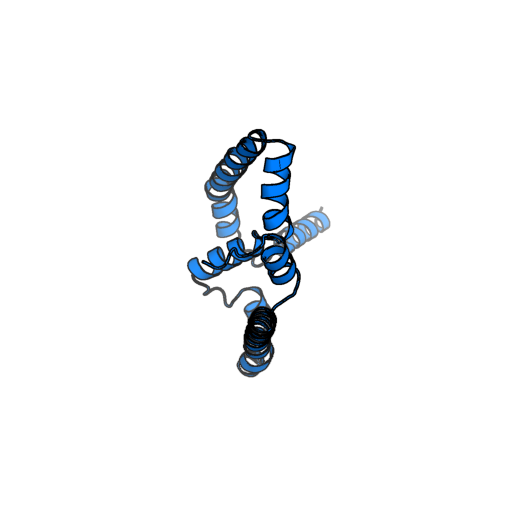696 O O . GLY A 1 91 ? 18.174 8.003 -8.927 1.00 78.75 91 GLY A O 1
ATOM 697 N N . VAL A 1 92 ? 20.386 7.721 -9.147 1.00 78.31 92 VAL A N 1
ATOM 698 C CA . VAL A 1 92 ? 20.655 7.227 -7.777 1.00 78.31 92 VAL A CA 1
ATOM 699 C C . VAL A 1 92 ? 20.320 8.258 -6.683 1.00 78.31 92 VAL A C 1
ATOM 701 O O . VAL A 1 92 ? 20.237 7.911 -5.507 1.00 78.31 92 VAL A O 1
ATOM 704 N N . GLN A 1 93 ? 20.050 9.519 -7.036 1.00 77.50 93 GLN A N 1
ATOM 705 C CA . GLN A 1 93 ? 19.705 10.571 -6.073 1.00 77.50 93 GLN A CA 1
ATOM 706 C C . GLN A 1 93 ? 18.415 10.269 -5.285 1.00 77.50 93 GLN A C 1
ATOM 708 O O . GLN A 1 93 ? 18.268 10.708 -4.146 1.00 77.50 93 GLN A O 1
ATOM 713 N N . TYR A 1 94 ? 17.513 9.443 -5.819 1.00 77.19 94 TYR A N 1
ATOM 714 C CA . TYR A 1 94 ? 16.326 8.996 -5.084 1.00 77.19 94 TYR A CA 1
ATOM 715 C C . TYR A 1 94 ? 16.663 8.201 -3.802 1.00 77.19 94 TYR A C 1
ATOM 717 O O . TYR A 1 94 ? 15.876 8.152 -2.857 1.00 77.19 94 TYR A O 1
ATOM 725 N N . MET A 1 95 ? 17.864 7.623 -3.707 1.00 78.00 95 MET A N 1
ATOM 726 C CA . MET A 1 95 ? 18.276 6.781 -2.578 1.00 78.00 95 MET A CA 1
ATOM 727 C C . MET A 1 95 ? 18.380 7.553 -1.245 1.00 78.00 95 MET A C 1
ATOM 729 O O . MET A 1 95 ? 18.291 6.944 -0.179 1.00 78.00 95 MET A O 1
ATOM 733 N N . TYR A 1 96 ? 18.465 8.891 -1.274 1.00 83.00 96 TYR A N 1
ATOM 734 C CA . TYR A 1 96 ? 18.424 9.731 -0.067 1.00 83.00 96 TYR A CA 1
ATOM 735 C C . TYR A 1 96 ? 17.060 9.711 0.646 1.00 83.00 96 TYR A C 1
ATOM 737 O O . TYR A 1 96 ? 17.012 9.828 1.873 1.00 8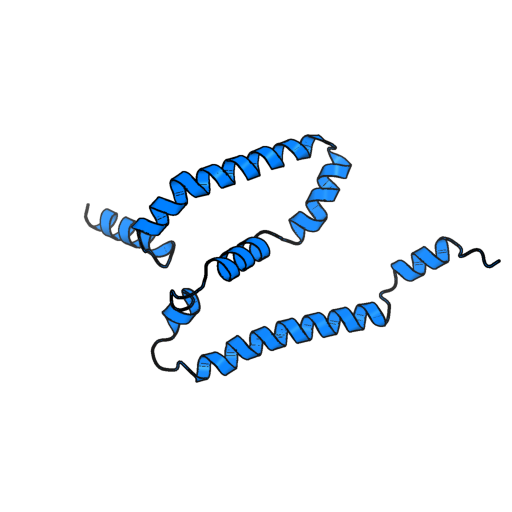3.00 96 TYR A O 1
ATOM 745 N N . ILE A 1 97 ? 15.955 9.495 -0.082 1.00 84.25 97 ILE A N 1
ATOM 746 C CA . ILE A 1 97 ? 14.611 9.376 0.513 1.00 84.25 97 ILE A CA 1
ATOM 747 C C . ILE A 1 97 ? 14.535 8.186 1.474 1.00 84.25 97 ILE A C 1
ATOM 749 O O . ILE A 1 97 ? 13.882 8.283 2.512 1.00 84.25 97 ILE A O 1
ATOM 753 N N . VAL A 1 98 ? 15.252 7.094 1.190 1.00 83.06 98 VAL A N 1
ATOM 754 C CA . VAL A 1 98 ? 15.265 5.895 2.044 1.00 83.06 98 VAL A CA 1
ATOM 755 C C . VAL A 1 98 ? 15.776 6.230 3.447 1.00 83.06 98 VAL A C 1
ATOM 757 O O . VAL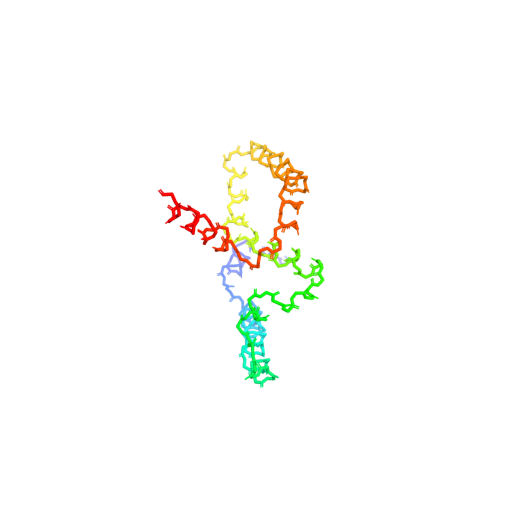 A 1 98 ? 15.166 5.827 4.437 1.00 83.06 98 VAL A O 1
ATOM 760 N N . GLY A 1 99 ? 16.838 7.036 3.553 1.00 85.69 99 GLY A N 1
ATOM 761 C CA . GLY A 1 99 ? 17.343 7.510 4.846 1.00 85.69 99 GLY A CA 1
ATOM 762 C C . GLY A 1 99 ? 16.322 8.371 5.600 1.00 85.69 99 GLY A C 1
ATOM 763 O O . GLY A 1 99 ? 16.137 8.212 6.811 1.00 85.69 99 GLY A O 1
ATOM 764 N N . GLY A 1 100 ? 15.598 9.234 4.880 1.00 85.50 100 GLY A N 1
ATOM 765 C CA . GLY A 1 100 ? 14.499 10.034 5.430 1.00 85.50 100 GLY A CA 1
ATOM 766 C C . GLY A 1 100 ? 13.359 9.177 5.991 1.00 85.50 100 GLY A C 1
ATOM 767 O O . GLY A 1 100 ? 12.898 9.404 7.106 1.00 85.50 100 GLY A O 1
ATOM 768 N N . VAL A 1 101 ? 12.945 8.137 5.264 1.00 85.19 101 VAL A N 1
ATOM 769 C CA . VAL A 1 101 ? 11.881 7.219 5.704 1.00 85.19 101 VAL A CA 1
ATOM 770 C C . VAL A 1 101 ? 12.301 6.420 6.943 1.00 85.19 101 VAL A C 1
ATOM 772 O O . VAL A 1 101 ? 11.523 6.303 7.890 1.00 85.19 101 VAL A O 1
ATOM 775 N N . VAL A 1 102 ? 13.540 5.916 6.983 1.00 87.56 102 VAL A N 1
ATOM 776 C CA . VAL A 1 102 ? 14.058 5.154 8.134 1.00 87.56 102 VAL A CA 1
ATOM 777 C C . VAL A 1 102 ? 14.128 6.030 9.386 1.00 87.56 102 VAL A C 1
ATOM 779 O O . VAL A 1 102 ? 13.616 5.650 10.439 1.00 87.56 102 VAL A O 1
ATOM 782 N N . SER A 1 103 ? 14.715 7.224 9.273 1.00 87.25 103 SER A N 1
ATOM 783 C CA . SER A 1 103 ? 14.808 8.178 10.389 1.00 87.25 103 SER A CA 1
ATOM 784 C C . SER A 1 103 ? 13.434 8.623 10.903 1.00 87.25 103 SER A C 1
ATOM 786 O O . SER A 1 103 ? 13.222 8.668 12.116 1.00 87.25 103 SER A O 1
ATOM 788 N N . MET A 1 104 ? 12.470 8.860 10.008 1.00 86.31 104 MET A N 1
ATOM 789 C CA . MET A 1 104 ? 11.085 9.163 10.377 1.00 86.31 104 MET A CA 1
ATOM 790 C C . MET A 1 104 ? 10.447 8.018 11.178 1.00 86.31 104 MET A C 1
ATOM 792 O O . MET A 1 104 ? 9.824 8.271 12.210 1.00 86.31 104 MET A O 1
ATOM 796 N N . GLY A 1 105 ? 10.677 6.761 10.778 1.00 84.69 105 GLY A N 1
ATOM 797 C CA . GLY A 1 105 ? 10.208 5.579 11.508 1.00 84.69 105 GLY A CA 1
ATOM 798 C C . GLY A 1 105 ? 10.726 5.510 12.950 1.00 84.69 105 GLY A C 1
ATOM 799 O O . GLY A 1 105 ? 9.946 5.273 13.875 1.00 84.69 105 GLY A O 1
ATOM 800 N N . PHE A 1 106 ? 12.016 5.794 13.163 1.00 87.25 106 PHE A N 1
ATOM 801 C CA . PHE A 1 106 ? 12.597 5.862 14.510 1.00 87.25 106 PHE A CA 1
ATOM 802 C C . PHE A 1 106 ? 11.955 6.968 15.356 1.00 87.25 106 PHE A C 1
ATOM 804 O O . PHE A 1 106 ? 11.533 6.718 16.486 1.00 87.25 106 PHE A O 1
ATOM 811 N N . ILE A 1 107 ? 11.815 8.177 14.806 1.00 85.44 107 ILE A N 1
ATOM 812 C CA . ILE A 1 107 ? 11.184 9.310 15.502 1.00 85.44 107 ILE A CA 1
ATOM 813 C C . ILE A 1 107 ? 9.733 8.979 15.886 1.00 85.44 107 ILE A C 1
ATOM 815 O O . ILE A 1 107 ? 9.292 9.280 17.000 1.00 85.44 107 ILE A O 1
ATOM 819 N N . MET A 1 108 ? 8.995 8.313 14.996 1.00 81.75 108 MET A N 1
ATOM 820 C CA . MET A 1 108 ? 7.613 7.899 15.235 1.00 81.75 108 MET A CA 1
ATOM 821 C C . MET A 1 108 ? 7.499 6.916 16.410 1.00 81.75 108 MET A C 1
ATOM 823 O O . MET A 1 108 ? 6.597 7.042 17.239 1.00 81.75 108 MET A O 1
ATOM 827 N N . MET A 1 109 ? 8.439 5.973 16.527 1.00 80.56 109 MET A N 1
ATOM 828 C CA . MET A 1 109 ? 8.452 4.991 17.612 1.00 80.56 109 MET A CA 1
ATOM 829 C C . MET A 1 109 ? 8.777 5.613 18.976 1.00 80.56 109 MET A C 1
ATOM 831 O O . MET A 1 109 ? 8.131 5.271 19.965 1.00 80.56 109 MET A O 1
ATOM 835 N N . TYR A 1 110 ? 9.742 6.534 19.041 1.00 78.81 110 TYR A N 1
ATOM 836 C CA . TYR A 1 110 ? 10.191 7.108 20.315 1.00 78.81 110 TYR A CA 1
ATOM 837 C C . TYR A 1 110 ? 9.343 8.278 20.815 1.00 78.81 110 TYR A C 1
ATOM 839 O O . TYR A 1 110 ? 9.210 8.444 22.024 1.00 78.81 110 TYR A O 1
ATOM 847 N N . ILE A 1 111 ? 8.779 9.097 19.921 1.00 74.69 111 ILE A N 1
ATOM 848 C CA . ILE A 1 111 ? 8.086 10.337 20.309 1.00 74.69 111 ILE A CA 1
ATOM 849 C C . ILE A 1 111 ? 6.574 10.197 20.148 1.00 74.69 111 ILE A C 1
ATOM 851 O O . ILE A 1 111 ? 5.818 10.473 21.077 1.00 74.69 111 ILE A O 1
ATOM 855 N N . TYR A 1 112 ? 6.110 9.742 18.985 1.00 69.75 112 TYR A N 1
ATOM 856 C CA . TYR A 1 112 ? 4.679 9.725 18.685 1.00 69.75 112 TYR A CA 1
ATOM 857 C C . TYR A 1 112 ? 3.952 8.569 19.377 1.00 69.75 112 TYR A C 1
ATOM 859 O O . TYR A 1 112 ? 2.887 8.783 19.954 1.00 69.75 112 TYR A O 1
ATOM 867 N N . LEU A 1 113 ? 4.524 7.362 19.384 1.00 70.56 113 LEU A N 1
ATOM 868 C CA . LEU A 1 113 ? 3.893 6.198 20.011 1.00 70.56 113 LEU A CA 1
ATOM 869 C C . LEU A 1 113 ? 3.580 6.392 21.514 1.00 70.56 113 LEU A C 1
ATOM 871 O O . LEU A 1 113 ? 2.431 6.147 21.897 1.00 70.56 113 LEU A O 1
ATOM 875 N N . PRO A 1 114 ? 4.502 6.878 22.376 1.00 68.88 114 PRO A N 1
ATOM 876 C CA . PRO A 1 114 ? 4.180 7.106 23.786 1.00 68.88 114 PRO A CA 1
ATOM 877 C C . PRO A 1 114 ? 3.196 8.263 23.991 1.00 68.88 114 PRO A C 1
ATOM 879 O O . PRO A 1 114 ? 2.364 8.195 24.894 1.00 68.88 114 PRO A O 1
ATOM 882 N N . VAL A 1 115 ? 3.231 9.301 23.151 1.00 66.25 115 VAL A N 1
ATOM 883 C CA . VAL A 1 115 ? 2.284 10.427 23.230 1.00 66.25 115 VAL A CA 1
ATOM 884 C C . VAL A 1 115 ? 0.862 9.974 22.888 1.00 66.25 115 VAL A C 1
ATOM 886 O O . VAL A 1 115 ? -0.074 10.272 23.629 1.00 66.25 115 VAL A O 1
ATOM 889 N N . PHE A 1 116 ? 0.684 9.195 21.820 1.00 63.12 116 PHE A N 1
ATOM 890 C CA . PHE A 1 116 ? -0.631 8.683 21.422 1.00 63.12 116 PHE A CA 1
ATOM 891 C C . PHE A 1 116 ? -1.176 7.625 22.389 1.00 63.12 116 PHE A C 1
ATOM 893 O O . PHE A 1 116 ? -2.380 7.598 22.650 1.00 63.12 116 PHE A O 1
ATOM 900 N N . HIS A 1 117 ? -0.307 6.789 22.963 1.00 62.81 117 HIS A N 1
ATOM 901 C CA . HIS A 1 117 ? -0.719 5.787 23.944 1.00 62.81 117 HIS A CA 1
ATOM 902 C C . HIS A 1 117 ? -1.166 6.417 25.276 1.00 62.81 117 HIS A C 1
ATOM 904 O O . HIS A 1 117 ? -2.154 5.971 25.858 1.00 62.81 117 HIS A O 1
ATOM 910 N N . ASN A 1 118 ? -0.494 7.479 25.741 1.00 52.41 118 ASN A N 1
ATOM 911 C CA . ASN A 1 118 ? -0.860 8.173 26.983 1.00 52.41 118 ASN A CA 1
ATOM 912 C C . ASN A 1 118 ? -2.152 8.991 26.867 1.00 52.41 118 ASN A C 1
ATOM 914 O O . ASN A 1 118 ? -2.877 9.131 27.847 1.00 52.41 118 ASN A O 1
ATOM 918 N N . LEU A 1 119 ? -2.462 9.523 25.682 1.00 52.41 119 LEU A N 1
ATOM 919 C CA . LEU A 1 119 ? -3.630 10.384 25.501 1.00 52.41 119 LEU A CA 1
ATOM 920 C C . LEU A 1 119 ? -4.944 9.610 25.268 1.00 52.41 119 LEU A C 1
ATOM 922 O O . LEU A 1 119 ? -6.006 10.205 25.409 1.00 52.41 119 LEU A O 1
ATOM 926 N N . GLN A 1 120 ? -4.916 8.310 24.935 1.00 53.31 120 GLN A N 1
ATOM 927 C CA . GLN A 1 120 ? -6.107 7.476 24.646 1.00 53.31 120 GLN A CA 1
ATOM 928 C C . GLN A 1 120 ? -7.165 8.137 23.726 1.00 53.31 120 GLN A C 1
ATOM 930 O O . GLN A 1 120 ? -8.347 7.777 23.765 1.00 53.31 120 GLN A O 1
ATOM 935 N N . LEU A 1 121 ? -6.771 9.101 22.887 1.00 48.41 121 LEU A N 1
ATOM 936 C CA . LEU A 1 121 ? -7.712 9.844 22.056 1.00 48.41 121 LEU A CA 1
ATOM 937 C C . LEU A 1 121 ? -8.018 9.038 20.798 1.00 48.41 121 LEU A C 1
ATOM 939 O O . LEU A 1 121 ? -7.169 8.800 19.944 1.00 48.41 121 LEU A O 1
ATOM 943 N N . THR A 1 122 ? -9.276 8.628 20.703 1.00 51.69 122 THR A N 1
ATOM 944 C CA . THR A 1 122 ? -9.837 7.787 19.634 1.00 51.69 122 THR A CA 1
ATOM 945 C C . THR A 1 122 ? -9.949 8.499 18.284 1.00 51.69 122 THR A C 1
ATOM 947 O O . THR A 1 122 ? -10.312 7.885 17.285 1.00 51.69 122 THR A O 1
ATOM 950 N N . SER A 1 123 ? -9.629 9.793 18.226 1.00 51.47 123 SER A N 1
ATOM 951 C CA . SER A 1 123 ? -9.620 10.564 16.991 1.00 51.47 123 SER A CA 1
ATOM 952 C C . SER A 1 123 ? -8.785 11.837 17.129 1.00 51.47 123 SER A C 1
ATOM 954 O O . SER A 1 123 ? -8.844 12.518 18.155 1.00 51.47 123 SER A O 1
ATOM 956 N N . THR A 1 124 ? -8.078 12.227 16.063 1.00 48.88 124 THR A N 1
ATOM 957 C CA . THR A 1 124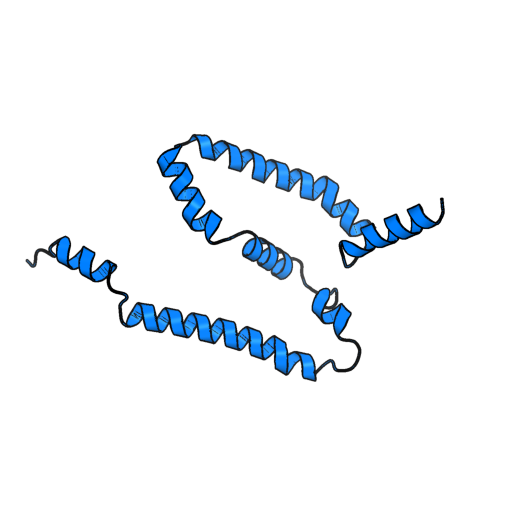 ? -7.355 13.510 15.937 1.00 48.88 124 THR A CA 1
ATOM 958 C C . THR A 1 124 ? -8.245 14.726 16.252 1.00 48.88 124 THR A C 1
ATOM 960 O O . THR A 1 124 ? -7.746 15.789 16.626 1.00 48.88 124 THR A O 1
ATOM 963 N N . TYR A 1 125 ? -9.574 14.581 16.161 1.00 47.31 125 TYR A N 1
ATOM 964 C CA . TYR A 1 125 ? -10.531 15.627 16.524 1.00 47.31 125 TYR A CA 1
ATOM 965 C C . TYR A 1 125 ? -10.596 15.927 18.025 1.00 47.31 125 TYR A C 1
ATOM 967 O O . TYR A 1 125 ? -10.868 17.072 18.375 1.00 47.31 125 TYR A O 1
ATOM 975 N N . GLN A 1 126 ? -10.299 14.976 18.919 1.00 51.28 126 GLN A N 1
ATOM 976 C CA . GLN A 1 126 ? -10.333 15.235 20.365 1.00 51.28 126 GLN A CA 1
ATOM 977 C C . GLN A 1 126 ? -9.227 16.203 20.805 1.00 51.2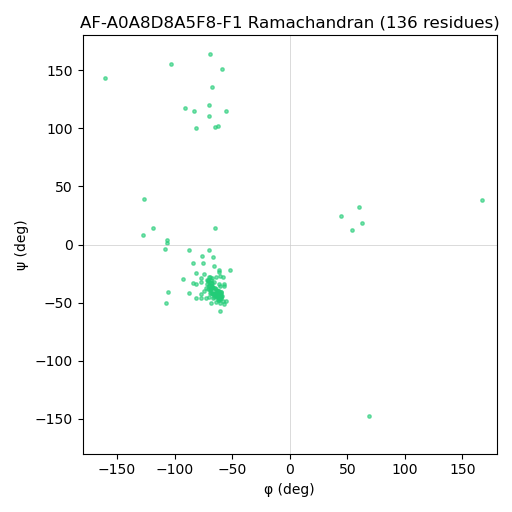8 126 GLN A C 1
ATOM 979 O O . GLN A 1 126 ? -9.485 17.080 21.623 1.00 51.28 126 GLN A O 1
ATOM 984 N N . VAL A 1 127 ? -8.036 16.135 20.198 1.00 55.31 127 VAL A N 1
ATOM 985 C CA . VAL A 1 127 ? -6.958 17.113 20.450 1.00 55.31 127 VAL A CA 1
ATOM 986 C C . VAL A 1 127 ? -7.409 18.519 20.044 1.00 55.31 127 VAL A C 1
ATOM 988 O O . VAL A 1 127 ? -7.189 19.488 20.768 1.00 55.31 127 VAL A O 1
ATOM 991 N N . ARG A 1 128 ? -8.105 18.632 18.906 1.00 51.12 128 ARG A N 1
ATOM 992 C CA . ARG A 1 128 ? -8.621 19.907 18.388 1.00 51.12 128 ARG A CA 1
ATOM 993 C C . ARG A 1 128 ? -9.800 20.443 19.215 1.00 51.12 128 ARG A C 1
ATOM 995 O O . ARG A 1 128 ? -9.915 21.653 19.375 1.00 51.12 128 ARG A O 1
ATOM 1002 N N . LEU A 1 129 ? -10.642 19.560 19.755 1.00 54.84 129 LEU A N 1
ATOM 1003 C CA . LEU A 1 129 ? -11.756 19.889 20.655 1.00 54.84 129 LEU A CA 1
ATOM 1004 C C . LEU A 1 129 ? -11.269 20.354 22.030 1.00 54.84 129 LEU A C 1
ATOM 1006 O O . LEU A 1 129 ? -11.739 21.379 22.507 1.00 54.84 129 LEU A O 1
ATOM 1010 N N . ILE A 1 130 ? -10.293 19.665 22.631 1.00 58.34 130 ILE A N 1
ATOM 1011 C CA . ILE A 1 130 ? -9.676 20.078 23.903 1.00 58.34 130 ILE A CA 1
ATOM 1012 C C . ILE A 1 130 ? -8.983 21.433 23.733 1.00 58.34 130 ILE A C 1
ATOM 1014 O O . ILE A 1 130 ? -9.165 22.317 24.564 1.00 58.34 130 ILE A O 1
ATOM 1018 N N . ARG A 1 131 ? -8.262 21.636 22.620 1.00 59.12 131 ARG A N 1
ATOM 1019 C CA . ARG A 1 131 ? -7.667 22.937 22.278 1.00 59.12 131 ARG A CA 1
ATOM 1020 C C . ARG A 1 131 ? -8.731 24.031 22.136 1.00 59.12 131 ARG A C 1
ATOM 1022 O O . ARG A 1 131 ? -8.554 25.096 22.708 1.00 59.12 131 ARG A O 1
ATOM 1029 N N . LYS A 1 132 ? -9.844 23.764 21.438 1.00 55.69 132 LYS A N 1
ATOM 1030 C CA . LYS A 1 132 ? -10.959 24.720 21.298 1.00 55.69 132 LYS A CA 1
ATOM 1031 C C . LYS A 1 132 ? -11.642 25.049 22.629 1.00 55.69 132 LYS A C 1
ATOM 1033 O O . LYS A 1 132 ? -11.987 26.200 22.845 1.00 55.69 132 LYS A O 1
ATOM 1038 N N . ILE A 1 133 ? -11.840 24.065 23.507 1.00 60.19 133 ILE A N 1
ATOM 1039 C CA . ILE A 1 133 ? -12.425 24.265 24.845 1.00 60.19 133 ILE A CA 1
ATOM 1040 C C . ILE A 1 133 ? -11.476 25.066 25.744 1.00 60.19 133 ILE A C 1
ATOM 1042 O O . ILE A 1 133 ? -11.930 25.880 26.541 1.00 60.19 133 ILE A O 1
ATOM 1046 N N . PHE A 1 134 ? -10.166 24.853 25.608 1.00 60.09 134 PHE A N 1
ATOM 1047 C CA . PHE A 1 134 ? -9.149 25.620 26.321 1.00 60.09 134 PHE A CA 1
ATOM 1048 C C . PHE A 1 134 ? -9.080 27.079 25.838 1.00 60.09 134 PHE A C 1
ATOM 1050 O O . PHE A 1 134 ? -9.038 27.970 26.679 1.00 60.09 134 PHE A O 1
ATOM 1057 N N . ASP A 1 135 ? -9.157 27.327 24.523 1.00 65.38 135 ASP A N 1
ATOM 1058 C CA . ASP A 1 135 ? -9.225 28.686 23.945 1.00 65.38 135 ASP A CA 1
ATOM 1059 C C . ASP A 1 135 ? -10.515 29.432 24.316 1.00 65.38 135 ASP A C 1
ATOM 1061 O O . ASP A 1 135 ? -10.492 30.641 24.462 1.00 65.38 135 ASP A O 1
ATOM 1065 N N . PHE A 1 136 ? -11.643 28.736 24.492 1.00 57.28 136 PHE A N 1
ATOM 1066 C CA . PHE A 1 136 ? -12.915 29.365 24.885 1.00 57.28 136 PHE A CA 1
ATOM 1067 C C . PHE A 1 136 ? -12.973 29.740 26.378 1.00 57.28 136 PHE A C 1
ATOM 1069 O O . PHE A 1 136 ? -13.931 30.369 26.824 1.00 57.28 136 PHE A O 1
ATOM 1076 N N . ARG A 1 137 ? -11.996 29.283 27.174 1.00 52.88 137 ARG A N 1
ATOM 1077 C CA . ARG A 1 137 ? -11.922 29.495 28.628 1.00 52.88 137 ARG A CA 1
ATOM 1078 C C . ARG A 1 137 ? -10.841 30.511 29.034 1.00 52.88 137 ARG A C 1
ATOM 1080 O O . ARG A 1 137 ? -10.663 30.723 30.233 1.00 52.88 137 ARG A O 1
ATOM 1087 N N . MET A 1 138 ? -10.130 31.094 28.067 1.00 46.12 138 MET A N 1
ATOM 1088 C CA . MET A 1 138 ? -9.322 32.314 28.213 1.00 46.12 138 MET A CA 1
ATOM 1089 C C . MET A 1 138 ? -10.068 33.490 27.590 1.00 46.12 138 MET A C 1
ATOM 1091 O O . MET A 1 138 ? -9.865 34.613 28.096 1.00 46.12 138 MET A O 1
#

Secondary structure (DSSP, 8-state):
-----HHHHHHHHHS--HHHHHHHHHHHHHHHHHHHIIIIIHHHHTTTSHHHHHHHGGG---HHHHHHHHHHHH--HHHHHHHHHHHHHHGGGGHHHHHHHHHHHHHIIIIIHHHHHHH--SSHHHHHHHHHHHHTT-

Organism: Culex pipiens (NCBI:txid7175)